Protein AF-K1S7I0-F1 (afdb_monomer_lite)

pLDDT: mean 94.61, std 9.32, range [48.69, 98.5]

Foldseek 3Di:
DDDPDADEAEAEDAQCPVPPVVVVVCCCVVPVPHHYDYHDPVHPDDD

InterPro domains:
  IPR001173 Glycosyltransferase 2-like [PF00535] (9-47)
  IPR029044 Nucleotide-diphospho-sugar transferases [G3DSA:3.90.550.10] (1-47)
  IPR029044 Nucleotide-diphospho-sugar transferases [SSF53448] (3-47)

Organism: NCBI:txid408170

Structure (mmCIF, N/CA/C/O backbone):
data_AF-K1S7I0-F1
#
_entry.id   AF-K1S7I0-F1
#
loop_
_atom_site.group_PDB
_atom_site.id
_atom_site.type_symbol
_atom_site.label_atom_id
_atom_site.label_alt_id
_atom_site.label_comp_id
_atom_site.label_asym_id
_atom_site.label_entity_id
_atom_site.label_seq_id
_atom_site.pdbx_PDB_ins_code
_atom_site.Cartn_x
_atom_site.Cartn_y
_atom_site.Cartn_z
_atom_site.occupancy
_atom_site.B_iso_or_equiv
_atom_site.auth_seq_id
_atom_site.auth_comp_id
_atom_site.auth_asym_id
_atom_site.auth_atom_id
_atom_site.pdbx_PDB_model_num
ATOM 1 N N . MET A 1 1 ? -14.235 0.428 32.187 1.00 48.69 1 MET A N 1
ATOM 2 C CA . MET A 1 1 ? -14.188 1.456 31.125 1.00 48.69 1 MET A CA 1
ATOM 3 C C . MET A 1 1 ? -13.717 0.782 29.851 1.00 48.69 1 MET A C 1
ATOM 5 O O . MET A 1 1 ? -12.654 0.177 29.889 1.00 48.69 1 MET A O 1
ATOM 9 N N . ASN A 1 2 ? -14.505 0.815 28.774 1.00 68.25 2 ASN A N 1
ATOM 10 C CA . ASN A 1 2 ? -14.073 0.270 27.485 1.00 68.25 2 ASN A CA 1
ATOM 11 C C . ASN A 1 2 ? -13.062 1.244 26.880 1.00 68.25 2 ASN A C 1
ATOM 13 O O . ASN A 1 2 ? -13.414 2.378 26.564 1.00 68.25 2 ASN A O 1
ATOM 17 N N . HIS A 1 3 ? -11.803 0.826 26.780 1.00 72.06 3 HIS A N 1
ATOM 18 C CA . HIS A 1 3 ? -10.829 1.568 25.992 1.00 72.06 3 HIS A CA 1
ATOM 19 C C . HIS A 1 3 ? -11.213 1.419 24.514 1.00 72.06 3 HIS A C 1
ATOM 21 O O . HIS A 1 3 ? -11.530 0.298 24.102 1.00 72.06 3 HIS A O 1
ATOM 27 N N . PRO A 1 4 ? -11.206 2.496 23.713 1.00 78.62 4 PRO A N 1
ATOM 28 C CA . PRO A 1 4 ? -11.380 2.359 22.274 1.00 78.62 4 PRO A CA 1
ATOM 29 C C . PRO A 1 4 ? -10.310 1.401 21.734 1.00 78.62 4 PRO A C 1
ATOM 31 O O . PRO A 1 4 ? -9.150 1.454 22.154 1.00 78.62 4 PRO A O 1
ATOM 34 N N . ALA A 1 5 ? -10.717 0.486 20.852 1.00 86.56 5 ALA A N 1
ATOM 35 C CA . ALA A 1 5 ? -9.806 -0.483 20.259 1.00 86.56 5 ALA A CA 1
ATOM 36 C C . ALA A 1 5 ? -8.688 0.259 19.514 1.00 86.56 5 ALA A C 1
ATOM 38 O O . ALA A 1 5 ? -8.960 1.111 18.668 1.00 86.56 5 ALA A O 1
ATOM 39 N N . LYS A 1 6 ? -7.433 -0.060 19.838 1.00 93.00 6 LYS A N 1
ATOM 40 C CA . LYS A 1 6 ? -6.272 0.466 19.117 1.0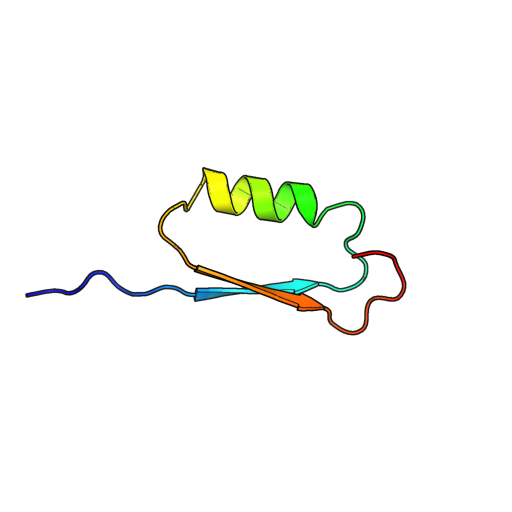0 93.00 6 LYS A CA 1
ATOM 41 C C . LYS A 1 6 ? -6.087 -0.355 17.848 1.00 93.00 6 LYS A C 1
ATOM 43 O O . LYS A 1 6 ? -5.885 -1.564 17.932 1.00 93.00 6 LYS A O 1
ATOM 48 N N . ILE A 1 7 ? -6.190 0.301 16.698 1.00 95.06 7 ILE A N 1
ATOM 49 C CA . ILE A 1 7 ? -6.084 -0.326 15.380 1.00 95.06 7 ILE A CA 1
ATOM 50 C C . ILE A 1 7 ? -4.804 0.180 14.719 1.00 95.06 7 ILE A C 1
ATOM 52 O O . ILE A 1 7 ? -4.593 1.389 14.639 1.00 95.06 7 ILE A O 1
ATOM 56 N N . LEU A 1 8 ? -3.990 -0.755 14.230 1.00 97.19 8 LEU A N 1
ATOM 57 C CA . LEU A 1 8 ? -2.856 -0.487 13.352 1.00 97.19 8 LEU A CA 1
ATOM 58 C C . LEU A 1 8 ? -3.165 -1.076 11.974 1.00 97.19 8 LEU A C 1
ATOM 60 O O . LEU A 1 8 ? -3.388 -2.281 11.853 1.00 97.19 8 LEU A O 1
ATOM 64 N N . VAL A 1 9 ? -3.170 -0.238 10.942 1.00 97.81 9 VAL A N 1
ATOM 65 C CA . VAL A 1 9 ? -3.334 -0.676 9.551 1.00 97.81 9 VAL A CA 1
ATOM 66 C C . VAL A 1 9 ? -1.962 -0.997 8.965 1.00 97.81 9 VAL A C 1
ATOM 68 O O . VAL A 1 9 ? -1.085 -0.138 8.933 1.00 97.81 9 VAL A O 1
ATOM 71 N N . ILE A 1 10 ? -1.770 -2.226 8.488 1.00 98.19 10 ILE A N 1
ATOM 72 C CA . ILE A 1 10 ? -0.543 -2.637 7.797 1.00 98.19 10 ILE A CA 1
ATOM 73 C C . ILE A 1 10 ? -0.802 -2.614 6.293 1.00 98.19 10 ILE A C 1
ATOM 75 O O . ILE A 1 10 ? -1.745 -3.248 5.821 1.00 98.19 10 ILE A O 1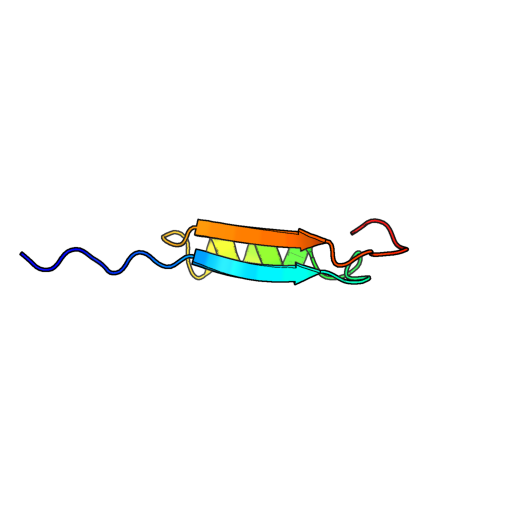
ATOM 79 N N . ILE A 1 11 ? 0.035 -1.887 5.554 1.00 97.88 11 ILE A N 1
ATOM 80 C CA . ILE A 1 11 ? -0.063 -1.728 4.102 1.00 97.88 11 ILE A CA 1
ATOM 81 C C . ILE A 1 11 ? 1.209 -2.308 3.472 1.00 97.88 11 ILE A C 1
ATOM 83 O O . ILE A 1 11 ? 2.245 -1.642 3.496 1.00 97.88 11 ILE A O 1
ATOM 87 N N . PRO A 1 12 ? 1.183 -3.536 2.934 1.00 97.81 12 PRO A N 1
ATOM 88 C CA . PRO A 1 12 ? 2.266 -4.009 2.082 1.00 97.81 12 PRO A CA 1
ATOM 89 C C . PRO A 1 12 ? 2.310 -3.177 0.794 1.00 97.81 12 PRO A C 1
ATOM 91 O O . PRO A 1 12 ? 1.269 -2.811 0.247 1.00 97.81 12 PRO A O 1
ATOM 94 N N . CYS A 1 13 ? 3.514 -2.861 0.335 1.00 98.44 13 CYS A N 1
ATOM 95 C CA . CYS A 1 13 ? 3.767 -1.979 -0.795 1.00 98.44 13 CYS A CA 1
ATOM 96 C C . CYS A 1 13 ? 4.820 -2.618 -1.708 1.00 98.44 13 CYS A C 1
ATOM 98 O O . CYS A 1 13 ? 5.999 -2.644 -1.354 1.00 98.44 13 CYS A O 1
ATOM 100 N N . TYR A 1 14 ? 4.387 -3.149 -2.856 1.00 98.44 14 TYR A N 1
ATOM 101 C CA . TYR A 1 14 ? 5.264 -3.654 -3.914 1.00 98.44 14 TYR A CA 1
ATOM 102 C C . TYR A 1 14 ? 4.901 -2.991 -5.239 1.00 98.44 14 TYR A C 1
ATOM 104 O O . TYR A 1 14 ? 3.852 -3.281 -5.807 1.00 98.44 14 TYR A O 1
ATOM 112 N N . ASN A 1 15 ? 5.785 -2.140 -5.745 1.00 98.44 15 ASN A N 1
ATOM 113 C CA . ASN A 1 15 ? 5.609 -1.429 -7.009 1.00 98.44 15 ASN A CA 1
ATOM 114 C C . ASN A 1 15 ? 4.317 -0.578 -7.114 1.00 98.44 15 ASN A C 1
ATOM 116 O O . ASN A 1 15 ? 3.591 -0.637 -8.109 1.00 98.44 15 ASN A O 1
ATOM 120 N N . GLU A 1 16 ? 4.017 0.203 -6.074 1.00 98.31 16 GLU A N 1
ATOM 121 C CA . GLU A 1 16 ? 2.830 1.057 -5.951 1.00 98.31 16 GLU A CA 1
ATOM 122 C C . GLU A 1 16 ? 3.136 2.563 -6.141 1.00 98.31 16 GLU A C 1
ATOM 124 O O . GLU A 1 16 ? 2.368 3.398 -5.656 1.00 98.31 16 GLU A O 1
ATOM 129 N N . GLU A 1 17 ? 4.198 2.956 -6.865 1.00 98.38 17 GLU A N 1
ATOM 130 C CA . GLU A 1 17 ? 4.602 4.371 -7.060 1.00 98.38 17 GLU A CA 1
ATOM 131 C C . GLU A 1 17 ? 3.427 5.230 -7.567 1.00 98.38 17 GLU A C 1
ATOM 133 O O . GLU A 1 17 ? 3.258 6.385 -7.171 1.00 98.38 17 GLU A O 1
ATOM 138 N N . ALA A 1 18 ? 2.558 4.646 -8.398 1.00 98.25 18 ALA A N 1
ATOM 139 C CA . ALA A 1 18 ? 1.380 5.310 -8.952 1.00 98.25 18 ALA A CA 1
ATOM 140 C C . ALA A 1 18 ? 0.215 5.484 -7.955 1.00 98.25 18 ALA A C 1
ATOM 142 O O . ALA A 1 18 ? -0.637 6.350 -8.156 1.00 98.25 18 ALA A O 1
ATOM 143 N N . ASN A 1 19 ? 0.150 4.678 -6.890 1.00 97.94 19 ASN A N 1
ATOM 144 C CA . ASN A 1 19 ? -1.047 4.543 -6.054 1.00 97.94 19 ASN A CA 1
ATOM 145 C C . ASN A 1 19 ? -0.814 4.849 -4.573 1.00 97.94 19 ASN A C 1
ATOM 147 O O . ASN A 1 19 ? -1.775 5.235 -3.892 1.00 97.94 19 ASN A O 1
ATOM 151 N N . ILE A 1 20 ? 0.411 4.677 -4.059 1.00 97.88 20 ILE A N 1
ATOM 152 C CA . ILE A 1 20 ? 0.704 4.713 -2.620 1.00 97.88 20 ILE A CA 1
ATOM 153 C C . ILE A 1 20 ? 0.287 6.042 -1.985 1.00 97.88 20 ILE A C 1
ATOM 155 O O . ILE A 1 20 ? -0.362 6.048 -0.939 1.00 97.88 20 ILE A O 1
ATOM 159 N N . VAL A 1 21 ? 0.523 7.165 -2.672 1.00 98.19 21 VAL A N 1
ATOM 160 C CA . VAL A 1 21 ? 0.104 8.502 -2.218 1.00 98.19 21 VAL A CA 1
ATOM 161 C C . VAL A 1 21 ? -1.416 8.573 -2.061 1.00 98.19 21 VAL A C 1
ATOM 163 O O . VAL A 1 21 ? -1.912 8.867 -0.974 1.00 98.19 21 VAL A O 1
ATOM 166 N N . SER A 1 22 ? -2.167 8.221 -3.109 1.00 98.44 22 SER A N 1
ATOM 167 C CA . SER A 1 22 ? -3.637 8.277 -3.081 1.00 98.44 22 SER A CA 1
ATOM 168 C C . SER A 1 22 ? -4.241 7.344 -2.022 1.00 98.44 22 SER A C 1
ATOM 170 O O . SER A 1 22 ? -5.266 7.657 -1.415 1.00 98.44 22 SER A O 1
ATOM 172 N N . THR A 1 23 ? -3.589 6.206 -1.773 1.00 97.62 23 THR A N 1
ATOM 173 C CA . THR A 1 23 ? -4.000 5.219 -0.772 1.00 97.62 23 THR A CA 1
ATOM 174 C C . THR A 1 23 ? -3.816 5.768 0.639 1.00 97.62 23 THR A C 1
ATOM 176 O O . THR A 1 23 ? -4.746 5.715 1.447 1.00 97.62 23 THR A O 1
ATOM 179 N N . VAL A 1 24 ? -2.651 6.355 0.925 1.00 97.94 24 VAL A N 1
ATOM 180 C CA . VAL A 1 24 ? -2.340 6.956 2.229 1.00 97.94 24 VAL A CA 1
ATOM 181 C C . VAL A 1 24 ? -3.216 8.176 2.503 1.00 97.94 24 VAL A C 1
ATOM 183 O O . VAL A 1 24 ? -3.735 8.316 3.610 1.00 97.94 24 VAL A O 1
ATOM 186 N N . GLU A 1 25 ? -3.427 9.043 1.512 1.00 98.44 25 GLU A N 1
ATOM 187 C CA . GLU A 1 25 ? -4.292 10.217 1.662 1.00 98.44 25 GLU A CA 1
ATOM 188 C C . GLU A 1 25 ? -5.744 9.820 1.937 1.00 98.44 25 GLU A C 1
ATOM 190 O O . GLU A 1 25 ? -6.365 10.345 2.865 1.00 98.44 25 GLU A O 1
ATOM 195 N N . ARG A 1 26 ? -6.271 8.831 1.204 1.00 98.50 26 ARG A N 1
ATOM 196 C CA . ARG A 1 26 ? -7.620 8.305 1.442 1.00 98.50 26 ARG A CA 1
ATOM 197 C C . ARG A 1 26 ? -7.747 7.689 2.832 1.00 98.50 26 ARG A C 1
ATOM 199 O O . ARG A 1 26 ? -8.753 7.933 3.499 1.00 98.50 26 ARG A O 1
ATOM 206 N N . LEU A 1 27 ? -6.749 6.923 3.286 1.00 98.12 27 LEU A N 1
ATOM 207 C CA . LEU A 1 27 ? -6.751 6.332 4.626 1.00 98.12 27 LEU A CA 1
ATOM 208 C C . LEU A 1 27 ? -6.760 7.413 5.711 1.00 98.12 27 LEU A C 1
ATOM 210 O O . LEU A 1 27 ? -7.602 7.362 6.604 1.00 98.12 27 LEU A O 1
ATOM 214 N N . ARG A 1 28 ? -5.885 8.420 5.597 1.00 97.69 28 ARG A N 1
ATOM 215 C CA . ARG A 1 28 ? -5.831 9.556 6.530 1.00 97.69 28 ARG A CA 1
ATOM 216 C C . ARG A 1 28 ? -7.151 10.325 6.582 1.00 97.69 28 ARG A C 1
ATOM 218 O O . ARG A 1 28 ? -7.576 10.712 7.665 1.00 97.69 28 ARG A O 1
ATOM 225 N N . ALA A 1 29 ? -7.798 10.534 5.435 1.00 98.44 29 ALA A N 1
ATOM 226 C CA . ALA A 1 29 ? -9.075 11.241 5.358 1.00 98.44 29 ALA A CA 1
ATOM 227 C C . ALA A 1 29 ? -10.249 10.423 5.927 1.00 98.44 29 ALA A C 1
ATOM 229 O O . ALA A 1 29 ? -11.135 10.981 6.568 1.00 98.44 29 ALA A O 1
ATOM 230 N N . THR A 1 30 ? -10.262 9.107 5.695 1.00 97.88 30 THR A N 1
ATOM 231 C CA . THR A 1 30 ? -11.392 8.230 6.061 1.00 97.88 30 THR A CA 1
ATOM 232 C C . THR A 1 30 ? -11.305 7.741 7.507 1.00 97.88 30 THR A C 1
ATOM 234 O O . THR A 1 30 ? -12.326 7.596 8.176 1.00 97.88 30 THR A O 1
ATOM 237 N N . CYS A 1 31 ? -10.088 7.492 7.993 1.00 96.44 31 CYS A N 1
ATOM 238 C CA . CYS A 1 31 ? -9.810 6.913 9.304 1.00 96.44 31 CYS A CA 1
ATOM 239 C C . CYS A 1 31 ? -8.729 7.728 10.041 1.00 96.44 31 CYS A C 1
ATOM 241 O O . CYS A 1 31 ? -7.645 7.208 10.300 1.00 96.44 31 CYS A O 1
ATOM 243 N N . PRO A 1 32 ? -8.979 8.998 10.406 1.00 96.12 32 PRO A N 1
ATOM 244 C CA . PRO A 1 32 ? -7.969 9.857 11.037 1.00 96.12 32 PRO A CA 1
ATOM 245 C C . PRO A 1 32 ? -7.490 9.367 12.416 1.00 96.12 32 PRO A C 1
ATOM 247 O O . PRO A 1 32 ? -6.505 9.874 12.941 1.00 96.12 32 PRO A O 1
ATOM 250 N N . GLN A 1 33 ? -8.195 8.409 13.022 1.00 95.25 33 GLN A N 1
ATOM 251 C CA . GL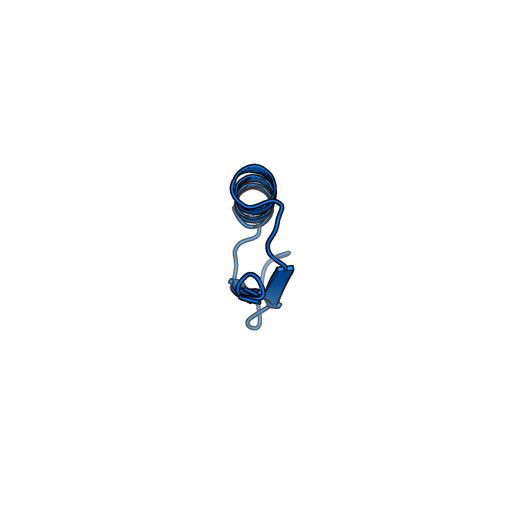N A 1 33 ? -7.929 7.874 14.357 1.00 95.25 33 GLN A CA 1
ATOM 252 C C . GLN A 1 33 ? -6.998 6.654 14.389 1.00 95.25 33 GLN A C 1
ATOM 254 O O . GLN A 1 33 ? -6.690 6.183 15.483 1.00 95.25 33 GLN A O 1
ATOM 259 N N . VAL A 1 34 ? -6.635 6.082 13.236 1.00 96.12 34 VAL A N 1
ATOM 260 C CA . VAL A 1 34 ? -5.817 4.859 13.188 1.00 96.12 34 VAL A CA 1
ATOM 261 C C . VAL A 1 34 ? -4.360 5.183 12.896 1.00 96.12 34 VAL A C 1
ATOM 263 O O . VAL A 1 34 ? -4.054 6.056 12.083 1.00 96.12 34 VAL A O 1
ATOM 266 N N . ASP A 1 35 ? -3.464 4.421 13.514 1.00 97.12 35 ASP A N 1
ATOM 267 C CA . ASP A 1 35 ? -2.067 4.384 13.103 1.00 97.12 35 ASP A CA 1
ATOM 268 C C . ASP A 1 35 ? -1.931 3.488 11.866 1.00 97.12 35 ASP A C 1
ATOM 270 O O . ASP A 1 35 ? -2.712 2.548 11.663 1.00 97.12 35 ASP A O 1
ATOM 274 N N . PHE A 1 36 ? -0.919 3.740 11.037 1.00 97.88 36 PHE A N 1
ATOM 275 C CA . PHE A 1 36 ? -0.620 2.880 9.897 1.00 97.88 36 PHE A CA 1
ATOM 276 C C . PHE A 1 36 ? 0.881 2.699 9.683 1.00 97.8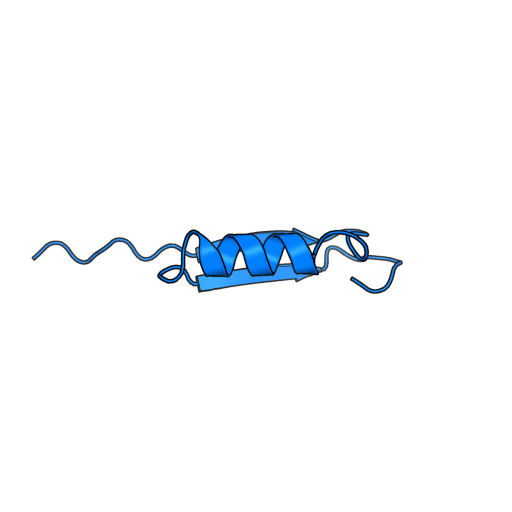8 36 PHE A C 1
ATOM 278 O O . PHE A 1 36 ? 1.680 3.598 9.942 1.00 97.88 36 PHE A O 1
ATOM 285 N N . LEU A 1 37 ? 1.245 1.517 9.189 1.00 98.31 37 LEU A N 1
ATOM 286 C CA . LEU A 1 37 ? 2.601 1.134 8.823 1.00 98.31 37 LEU A CA 1
ATOM 287 C C . LEU A 1 37 ? 2.602 0.645 7.376 1.00 98.31 37 LEU A C 1
ATOM 289 O O . LEU A 1 37 ? 1.936 -0.336 7.046 1.00 98.31 37 LEU A O 1
ATOM 293 N N . ILE A 1 38 ? 3.368 1.325 6.529 1.00 98.12 38 ILE A N 1
ATOM 294 C CA . ILE A 1 38 ? 3.618 0.894 5.155 1.00 98.12 38 ILE A CA 1
ATOM 295 C C . ILE A 1 38 ? 4.888 0.052 5.166 1.00 98.12 38 ILE A C 1
ATOM 297 O O . ILE A 1 38 ? 5.912 0.481 5.699 1.00 98.12 38 ILE A O 1
ATOM 301 N N . ILE A 1 39 ? 4.816 -1.144 4.597 1.00 98.44 39 ILE A N 1
ATOM 302 C CA . ILE A 1 39 ? 5.938 -2.073 4.501 1.00 98.44 39 ILE A CA 1
ATOM 303 C C . ILE A 1 39 ? 6.326 -2.154 3.031 1.00 98.44 39 ILE A C 1
ATOM 305 O O . ILE A 1 39 ? 5.583 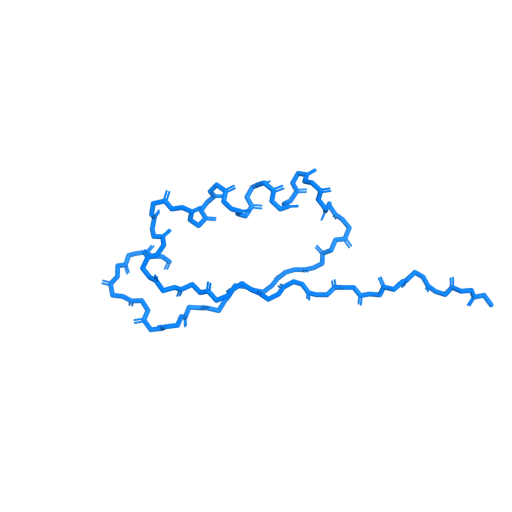-2.723 2.236 1.00 98.44 39 ILE A O 1
ATOM 309 N N .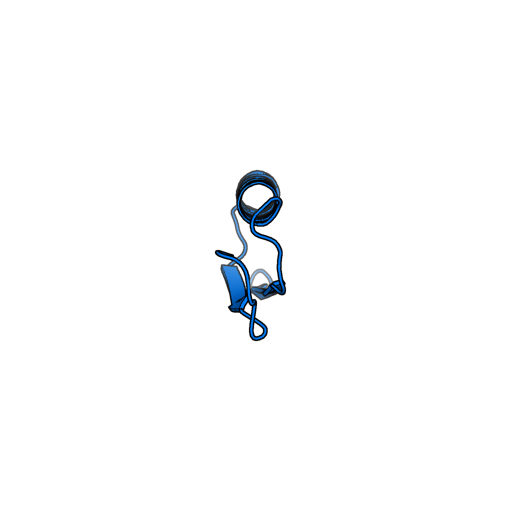 ASN A 1 40 ? 7.480 -1.585 2.678 1.00 98.19 40 ASN A N 1
ATOM 310 C CA . ASN A 1 40 ? 8.062 -1.792 1.355 1.00 98.19 40 ASN A CA 1
ATOM 311 C C . ASN A 1 40 ? 8.484 -3.264 1.213 1.00 98.19 40 ASN A C 1
ATOM 313 O O . ASN A 1 40 ? 9.412 -3.712 1.889 1.00 98.19 40 ASN A O 1
ATOM 317 N N . ASP A 1 41 ? 7.806 -3.995 0.337 1.00 98.00 41 ASP A N 1
ATOM 318 C CA . ASP A 1 41 ? 7.991 -5.423 0.080 1.00 98.00 41 ASP A CA 1
ATOM 319 C C . ASP A 1 41 ? 8.971 -5.642 -1.081 1.00 98.00 41 ASP A C 1
ATOM 321 O O . ASP A 1 41 ? 8.648 -6.231 -2.107 1.00 98.00 41 ASP A O 1
ATOM 325 N N . CYS A 1 42 ? 10.184 -5.098 -0.937 1.00 98.06 42 CYS A N 1
ATOM 326 C CA . CYS A 1 42 ? 11.239 -5.154 -1.956 1.00 98.06 42 CYS A CA 1
ATOM 327 C C . CYS A 1 42 ? 10.831 -4.546 -3.314 1.00 98.06 42 CYS A C 1
ATOM 329 O O . CYS A 1 42 ? 11.192 -5.084 -4.365 1.00 98.06 42 CYS A O 1
ATOM 331 N N . SER A 1 43 ? 10.113 -3.416 -3.300 1.00 98.25 43 SER A N 1
ATOM 332 C CA . SER A 1 43 ? 9.776 -2.673 -4.520 1.00 98.25 43 SER A CA 1
ATOM 333 C C . SER A 1 43 ? 11.015 -2.385 -5.367 1.00 98.25 43 SER A C 1
ATOM 335 O O . SER A 1 43 ? 12.106 -2.109 -4.862 1.00 98.25 43 SER A O 1
ATOM 337 N N . THR A 1 44 ? 10.819 -2.454 -6.677 1.00 98.25 44 THR A N 1
ATOM 338 C CA . THR A 1 44 ? 11.820 -2.135 -7.702 1.00 98.25 44 THR A CA 1
ATOM 339 C C . THR A 1 44 ? 11.577 -0.776 -8.358 1.00 98.25 44 THR A C 1
ATOM 341 O O . THR A 1 44 ? 12.430 -0.300 -9.106 1.00 98.25 44 THR A O 1
ATOM 344 N N . ASP A 1 45 ? 10.419 -0.166 -8.100 1.00 98.06 45 ASP A N 1
ATOM 345 C CA . ASP A 1 45 ? 10.094 1.211 -8.471 1.00 98.06 45 ASP A CA 1
ATOM 346 C C . ASP A 1 45 ? 10.412 2.196 -7.322 1.00 98.06 45 ASP A C 1
ATOM 348 O O . ASP A 1 45 ? 11.212 1.883 -6.437 1.00 98.06 45 ASP A O 1
ATOM 352 N N . ARG A 1 46 ? 9.842 3.412 -7.350 1.00 95.88 46 ARG A N 1
ATOM 353 C CA . ARG A 1 46 ? 10.097 4.455 -6.335 1.00 95.88 46 ARG A CA 1
ATOM 354 C C . ARG A 1 46 ? 9.003 4.585 -5.267 1.00 95.88 46 ARG A C 1
ATOM 356 O O . ARG A 1 46 ? 8.775 5.693 -4.777 1.00 95.88 46 ARG A O 1
ATOM 363 N N . SER A 1 47 ? 8.327 3.485 -4.942 1.00 89.75 47 SER A N 1
ATOM 364 C CA . SER A 1 47 ? 7.341 3.422 -3.849 1.00 89.75 47 SER A CA 1
ATOM 365 C C . SER A 1 47 ? 7.912 3.706 -2.461 1.00 89.75 47 SER A C 1
ATOM 367 O O . SER A 1 47 ? 9.106 3.410 -2.221 1.00 89.75 47 SER A O 1
#

Radius of gyration: 13.03 Å; chains: 1; bounding box: 26×17×40 Å

Sequence (47 aa):
MNHPAKILVIIPCYNEEANIVSTVERLRATCPQVDFLIINDCSTDRS

Secondary structure (DSSP, 8-state):
--PPPP-EEEEEESS-TTTHHHHHHHHHHH-TT-EEEEEE-S-SS--